Protein AF-A0A434CKL7-F1 (afdb_monomer_lite)

Radius of gyration: 13.95 Å; chains: 1; bounding box: 38×22×34 Å

Secondary structure (DSSP, 8-state):
-TTTSSPPPS--SS--THHHHHHTT-------SS-GGGTTSTT----HHHHHHHHHHHHHHHHHH--

pLDDT: mean 91.11, std 7.97, range [60.94, 98.25]

Structure (mmCIF, N/CA/C/O backbone):
data_AF-A0A434CKL7-F1
#
_entry.id   AF-A0A434CKL7-F1
#
loop_
_atom_site.group_PDB
_atom_site.id
_atom_site.type_symbol
_atom_site.label_atom_id
_atom_site.label_alt_id
_atom_site.label_comp_id
_atom_site.label_asym_id
_atom_site.label_entity_id
_atom_site.label_seq_id
_atom_site.pdbx_PDB_ins_code
_atom_site.Cartn_x
_atom_site.Cartn_y
_atom_site.Cartn_z
_atom_site.occupancy
_atom_site.B_iso_or_equiv
_atom_site.auth_seq_id
_atom_site.auth_comp_id
_atom_site.auth_asym_id
_atom_site.auth_atom_id
_atom_site.pdbx_PDB_model_num
ATOM 1 N N . HIS A 1 1 ? -6.919 -13.065 4.189 1.00 60.94 1 HIS A N 1
ATOM 2 C CA . HIS A 1 1 ? -7.670 -14.172 3.561 1.00 60.94 1 HIS A CA 1
ATOM 3 C C . HIS A 1 1 ? -9.017 -13.777 2.944 1.00 60.94 1 HIS A C 1
ATOM 5 O O . HIS A 1 1 ? -9.118 -13.852 1.734 1.00 60.94 1 HIS A O 1
ATOM 11 N N . ALA A 1 2 ? -10.062 -13.361 3.680 1.00 72.31 2 ALA A N 1
ATOM 12 C CA . ALA A 1 2 ? -11.396 -13.172 3.065 1.00 72.31 2 ALA A CA 1
ATOM 13 C C . ALA A 1 2 ? -11.496 -12.024 2.031 1.00 72.31 2 ALA A C 1
ATOM 15 O O . ALA A 1 2 ? -12.289 -12.119 1.105 1.00 72.31 2 ALA A O 1
ATOM 16 N N . LEU A 1 3 ? -10.711 -10.952 2.197 1.00 77.69 3 LEU A N 1
ATOM 17 C CA . LEU A 1 3 ? -10.678 -9.809 1.268 1.00 77.69 3 LEU A CA 1
ATOM 18 C C . LEU A 1 3 ? -9.566 -9.920 0.221 1.00 77.69 3 LEU A C 1
ATOM 20 O O . LEU A 1 3 ? -9.736 -9.491 -0.912 1.00 77.69 3 LEU A O 1
ATOM 24 N N . THR A 1 4 ? -8.423 -10.477 0.616 1.00 75.94 4 THR A N 1
ATOM 25 C CA . THR A 1 4 ? -7.195 -10.455 -0.186 1.00 75.94 4 THR A CA 1
ATOM 26 C C . THR A 1 4 ? -6.807 -11.811 -0.763 1.00 75.94 4 THR A C 1
ATOM 28 O O . THR A 1 4 ? -5.942 -11.858 -1.617 1.00 75.94 4 THR A O 1
ATOM 31 N N . GLY A 1 5 ? -7.355 -12.925 -0.268 1.00 77.44 5 GLY A N 1
ATOM 32 C CA . GLY A 1 5 ? -6.830 -14.275 -0.536 1.00 77.44 5 GLY A CA 1
ATOM 33 C C . GLY A 1 5 ? -5.484 -14.575 0.140 1.00 77.44 5 GLY A C 1
ATOM 34 O O . GLY A 1 5 ? -5.181 -15.730 0.397 1.00 77.44 5 GLY A O 1
ATOM 35 N N . GLU A 1 6 ? -4.741 -13.541 0.532 1.00 80.00 6 GLU A N 1
ATOM 36 C CA . GLU A 1 6 ? -3.376 -13.657 1.040 1.00 80.00 6 GLU A CA 1
ATOM 37 C C . GLU A 1 6 ? -3.279 -13.941 2.545 1.00 80.00 6 GLU A C 1
ATOM 39 O O . GLU A 1 6 ? -4.156 -13.574 3.355 1.00 80.00 6 GLU A O 1
ATOM 44 N N . VAL A 1 7 ? -2.158 -14.570 2.908 1.00 79.62 7 VAL A N 1
ATOM 45 C CA . VAL A 1 7 ? -1.692 -14.738 4.289 1.00 79.62 7 VAL A CA 1
ATOM 46 C C . VAL A 1 7 ? -0.983 -13.450 4.729 1.00 79.62 7 VAL A C 1
ATOM 48 O O . VAL A 1 7 ? -0.119 -12.965 4.002 1.00 79.62 7 VAL A O 1
ATOM 51 N N . PRO A 1 8 ? -1.315 -12.875 5.901 1.00 77.38 8 PRO A N 1
ATOM 52 C CA . PRO A 1 8 ? -0.625 -11.688 6.396 1.00 77.38 8 PRO A CA 1
ATOM 53 C C . PRO A 1 8 ? 0.871 -11.942 6.604 1.00 77.38 8 PRO A C 1
ATOM 55 O O . PRO A 1 8 ? 1.257 -12.935 7.225 1.00 77.38 8 PRO A O 1
ATOM 58 N N . LEU A 1 9 ? 1.706 -11.015 6.139 1.00 79.88 9 LEU A N 1
ATOM 59 C CA . LEU A 1 9 ? 3.118 -10.978 6.508 1.00 79.88 9 LEU A CA 1
ATOM 60 C C . LEU A 1 9 ? 3.248 -10.571 7.981 1.00 79.88 9 LEU A C 1
ATOM 62 O O . LEU A 1 9 ? 2.544 -9.676 8.444 1.00 79.88 9 LEU A O 1
ATOM 66 N N . ALA A 1 10 ? 4.156 -11.218 8.715 1.00 78.81 10 ALA A N 1
ATOM 67 C CA . ALA A 1 10 ? 4.350 -10.935 10.137 1.00 78.81 10 ALA A CA 1
ATOM 68 C C . ALA A 1 10 ? 4.986 -9.555 10.383 1.00 78.81 10 ALA A C 1
ATOM 70 O O . ALA A 1 10 ? 4.612 -8.862 11.324 1.00 78.81 10 ALA A O 1
ATOM 71 N N . ALA A 1 11 ? 5.954 -9.169 9.549 1.00 81.69 11 ALA A N 1
ATOM 72 C CA . ALA A 1 11 ? 6.623 -7.876 9.593 1.00 81.69 11 ALA A CA 1
ATOM 73 C C . ALA A 1 11 ? 7.366 -7.621 8.278 1.00 81.69 11 ALA A C 1
ATOM 75 O O . ALA A 1 11 ? 7.683 -8.551 7.535 1.00 81.69 11 ALA A O 1
ATOM 76 N N . VAL A 1 12 ? 7.684 -6.355 8.035 1.00 84.25 12 VAL A N 1
ATOM 77 C CA . VAL A 1 12 ? 8.466 -5.889 6.891 1.00 84.25 12 VAL A CA 1
ATOM 78 C C . VAL A 1 12 ? 9.448 -4.808 7.349 1.00 84.25 12 VAL A C 1
ATOM 80 O O . VAL A 1 12 ? 9.185 -4.109 8.325 1.00 84.25 12 VAL A O 1
ATOM 83 N N . SER A 1 13 ? 10.598 -4.677 6.680 1.00 87.56 13 SER A N 1
ATOM 84 C CA . SER A 1 13 ? 11.684 -3.766 7.092 1.00 87.56 13 SER A CA 1
ATOM 85 C C . SER A 1 13 ? 11.600 -2.386 6.420 1.00 87.56 13 SER A C 1
ATOM 87 O O . SER A 1 13 ? 12.612 -1.846 5.969 1.00 87.56 13 SER A O 1
ATOM 89 N N . TYR A 1 14 ? 10.402 -1.812 6.327 1.00 86.19 14 TYR A N 1
ATOM 90 C CA . TYR A 1 14 ? 10.185 -0.468 5.791 1.00 86.19 14 TYR A CA 1
ATOM 91 C C . TYR A 1 14 ? 9.121 0.281 6.594 1.00 86.19 14 TYR A C 1
ATOM 93 O O . TYR A 1 14 ? 8.187 -0.310 7.135 1.00 86.19 14 TYR A O 1
ATOM 101 N N . GLY A 1 15 ? 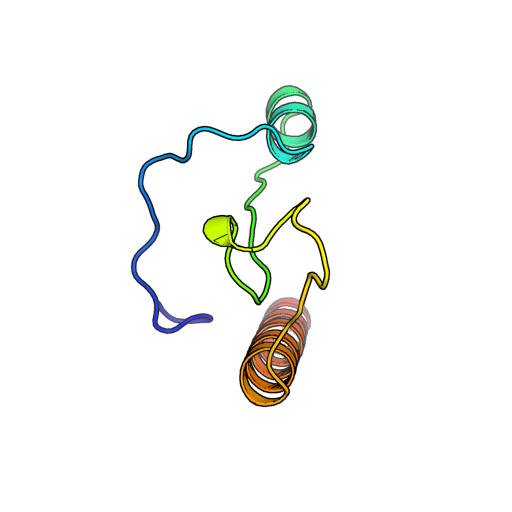9.307 1.596 6.709 1.00 89.00 15 GLY A N 1
ATOM 102 C CA . GLY A 1 15 ? 8.396 2.470 7.441 1.00 89.00 15 GLY A CA 1
AT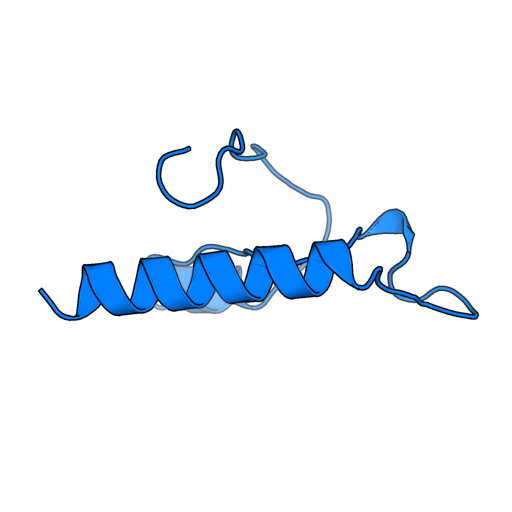OM 103 C C . GLY A 1 15 ? 7.157 2.812 6.622 1.00 89.00 15 GLY A C 1
ATOM 104 O O . GLY A 1 15 ? 7.233 2.950 5.405 1.00 89.00 15 GLY A O 1
ATOM 105 N N . THR A 1 16 ? 6.030 2.972 7.311 1.00 93.62 16 THR A N 1
ATOM 106 C CA . THR A 1 16 ? 4.778 3.509 6.765 1.00 93.62 16 THR A CA 1
ATOM 107 C C . THR A 1 16 ? 4.097 4.364 7.829 1.00 93.62 16 THR A C 1
ATOM 109 O O . THR A 1 16 ? 4.420 4.283 9.018 1.00 93.62 16 THR A O 1
ATOM 112 N N . GLU A 1 17 ? 3.101 5.143 7.432 1.00 96.50 17 GLU A N 1
ATOM 113 C CA . GLU A 1 17 ? 2.308 5.965 8.338 1.00 96.50 17 GLU A CA 1
ATOM 114 C C . GLU A 1 17 ? 1.377 5.131 9.235 1.00 96.50 17 GLU A C 1
ATOM 116 O O . GLU A 1 17 ? 0.876 5.663 10.225 1.00 96.50 17 GLU A O 1
ATOM 121 N N . ALA A 1 18 ? 1.172 3.828 8.971 1.00 94.31 18 ALA A N 1
ATOM 122 C CA . ALA A 1 18 ? 0.344 2.965 9.828 1.00 94.31 18 ALA A CA 1
ATOM 123 C C . ALA A 1 18 ? 0.813 2.964 11.288 1.00 94.31 18 ALA A C 1
ATOM 125 O O . ALA A 1 18 ? -0.025 2.961 12.186 1.00 94.31 18 ALA A O 1
ATOM 126 N N . GLY A 1 19 ? 2.124 3.059 11.533 1.00 92.94 19 GLY A N 1
ATOM 127 C CA . GLY A 1 19 ? 2.658 3.174 12.892 1.00 92.94 19 GLY A CA 1
ATOM 128 C C . GLY A 1 19 ? 2.194 4.443 13.617 1.00 92.94 19 GLY A C 1
ATOM 129 O O . GLY A 1 19 ? 1.963 4.412 14.824 1.00 92.94 19 GLY A O 1
ATOM 130 N N . LEU A 1 20 ? 1.989 5.548 12.890 1.00 96.94 20 LEU A N 1
ATOM 131 C CA . LEU A 1 20 ? 1.465 6.796 13.453 1.00 96.94 20 LEU A CA 1
ATOM 132 C C . LEU A 1 20 ? -0.021 6.666 13.808 1.00 96.94 20 LEU A C 1
ATOM 134 O O . LEU A 1 20 ? -0.432 7.102 14.881 1.00 96.94 20 LEU A O 1
ATOM 138 N N . TYR A 1 21 ? -0.818 6.028 12.945 1.00 97.31 21 TYR A N 1
ATOM 139 C CA . TYR A 1 21 ? -2.235 5.764 13.221 1.00 97.31 21 TYR A CA 1
ATOM 140 C C . TYR A 1 21 ? -2.418 4.811 14.408 1.00 97.31 21 TYR A C 1
ATOM 142 O O . TYR A 1 21 ? -3.242 5.074 15.283 1.00 97.31 21 TYR A O 1
ATOM 150 N N . GLN A 1 22 ? -1.592 3.766 14.492 1.00 95.94 22 GLN A N 1
ATOM 151 C CA . GLN A 1 22 ? -1.559 2.852 15.635 1.00 95.94 22 GLN A CA 1
ATOM 152 C C . GLN A 1 22 ? -1.191 3.585 16.928 1.00 95.94 22 GLN A C 1
ATOM 154 O O . GLN A 1 22 ? -1.867 3.419 17.942 1.00 95.94 22 GLN A O 1
ATOM 159 N N . ALA A 1 23 ? -0.176 4.454 16.894 1.00 97.12 23 ALA A N 1
ATOM 160 C CA . ALA A 1 23 ? 0.195 5.279 18.043 1.00 97.12 23 ALA A CA 1
ATOM 161 C C . ALA A 1 23 ? -0.926 6.247 18.470 1.00 97.12 23 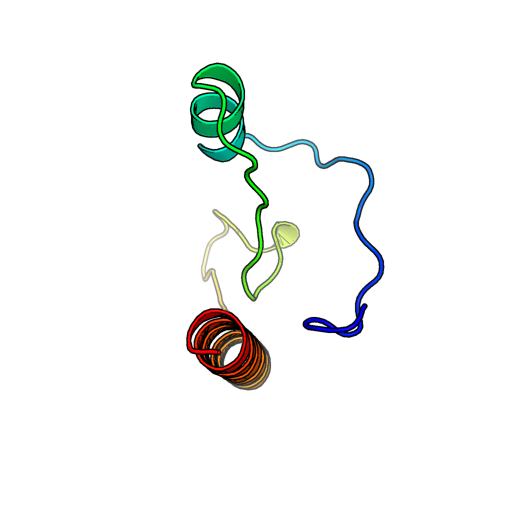ALA A C 1
ATOM 163 O O . ALA A 1 23 ? -1.036 6.580 19.648 1.00 97.12 23 ALA A O 1
ATOM 164 N N . ALA A 1 24 ? -1.777 6.667 17.532 1.00 98.12 24 ALA A N 1
ATOM 165 C CA . ALA A 1 24 ? -2.964 7.476 17.794 1.00 98.12 24 ALA A CA 1
ATOM 166 C C . ALA A 1 24 ? -4.195 6.659 18.251 1.00 98.12 24 ALA A C 1
ATOM 168 O O . ALA A 1 24 ? -5.248 7.244 18.495 1.00 98.12 24 ALA A O 1
ATOM 169 N N . GLY A 1 25 ? -4.074 5.334 18.403 1.00 97.88 25 GLY A N 1
ATOM 170 C CA . GLY A 1 25 ? -5.135 4.457 18.908 1.00 97.88 25 GLY A CA 1
ATOM 171 C C . GLY A 1 25 ? -6.069 3.885 17.839 1.00 97.88 25 GLY A C 1
ATOM 172 O O . GLY A 1 25 ? -7.128 3.367 18.187 1.00 97.88 25 GLY A O 1
ATOM 173 N N . PHE A 1 26 ? -5.703 3.971 16.558 1.00 97.31 26 PHE A N 1
ATOM 174 C CA . PHE A 1 26 ? -6.471 3.380 15.464 1.00 97.31 26 PHE A CA 1
ATOM 175 C C . PHE A 1 26 ? -5.904 2.022 15.052 1.00 97.31 26 PHE A C 1
ATOM 177 O O . PHE A 1 26 ? -4.695 1.872 14.865 1.00 97.31 26 PHE A O 1
ATOM 184 N N . ASP A 1 27 ? -6.789 1.055 14.806 1.00 94.06 27 ASP A N 1
ATOM 185 C CA . ASP A 1 27 ? -6.415 -0.152 14.075 1.00 94.06 27 ASP A CA 1
ATOM 186 C C . ASP A 1 27 ? -6.048 0.234 12.637 1.00 94.06 27 ASP A C 1
ATOM 188 O O . ASP A 1 27 ? -6.869 0.771 11.891 1.00 94.06 27 ASP A O 1
ATOM 192 N N . ALA A 1 28 ? -4.802 -0.035 12.245 1.00 92.81 28 ALA A N 1
ATOM 193 C CA . ALA A 1 28 ? -4.295 0.278 10.915 1.00 92.81 28 ALA A CA 1
ATOM 194 C C . ALA A 1 28 ? -3.579 -0.925 10.302 1.00 92.81 28 ALA A C 1
ATOM 196 O O . ALA A 1 28 ? -2.808 -1.623 10.967 1.00 92.81 28 ALA A O 1
ATOM 197 N N . ILE A 1 29 ? -3.819 -1.127 9.008 1.00 89.38 29 ILE A N 1
ATOM 198 C CA . ILE A 1 29 ? -3.134 -2.106 8.167 1.00 89.38 29 ILE A CA 1
ATOM 199 C C . ILE A 1 29 ? -2.484 -1.391 6.988 1.00 89.38 29 ILE A C 1
ATOM 201 O O . ILE A 1 29 ? -2.920 -0.313 6.587 1.00 89.38 29 ILE A O 1
ATOM 205 N N . ILE A 1 30 ? -1.479 -2.032 6.401 1.00 89.25 30 ILE A N 1
ATOM 206 C CA . ILE A 1 30 ? -0.930 -1.645 5.104 1.00 89.25 30 ILE A CA 1
ATOM 207 C C . ILE A 1 30 ? -1.387 -2.670 4.076 1.00 89.25 30 ILE A C 1
ATOM 209 O O . ILE A 1 30 ? -1.209 -3.873 4.262 1.00 89.25 30 ILE A O 1
ATOM 213 N N . CYS A 1 31 ? -1.990 -2.187 2.997 1.00 89.19 31 CYS A N 1
ATOM 214 C CA . CYS A 1 31 ? -2.368 -2.998 1.852 1.00 89.19 31 CYS A CA 1
ATOM 215 C C . CYS A 1 31 ? -2.285 -2.157 0.577 1.00 89.19 31 CYS A C 1
ATOM 217 O O . CYS A 1 31 ? -2.698 -0.999 0.565 1.00 89.19 31 CYS A O 1
ATOM 219 N N . GLY A 1 32 ? -1.776 -2.749 -0.495 1.00 90.44 32 GLY A N 1
ATOM 220 C CA . GLY A 1 32 ? -1.636 -2.101 -1.792 1.00 90.44 32 GLY A CA 1
ATOM 221 C C . GLY A 1 32 ? -1.044 -3.072 -2.814 1.00 90.44 32 GLY A C 1
ATOM 222 O O . GLY A 1 32 ? -0.549 -4.129 -2.420 1.00 90.44 32 GLY A O 1
ATOM 223 N N . PRO A 1 33 ? -1.141 -2.757 -4.112 1.00 94.00 33 PRO A N 1
ATOM 224 C CA . PRO A 1 33 ? -0.554 -3.563 -5.167 1.00 94.00 33 PRO A CA 1
ATOM 225 C C . PRO A 1 33 ? 0.932 -3.243 -5.347 1.00 94.00 33 PRO A C 1
ATOM 227 O O . PRO A 1 33 ? 1.425 -2.224 -4.863 1.00 94.00 33 PRO A O 1
ATOM 230 N N . GLY A 1 34 ? 1.610 -4.078 -6.127 1.00 93.94 34 GLY A N 1
ATOM 231 C CA . GLY A 1 34 ? 3.024 -3.922 -6.437 1.00 93.94 34 GLY A CA 1
ATOM 232 C C . GLY A 1 34 ? 3.930 -4.680 -5.472 1.00 93.94 34 GLY A C 1
ATOM 233 O O . GLY A 1 34 ? 3.476 -5.474 -4.648 1.00 93.94 34 GLY A O 1
ATOM 234 N N . ASP A 1 35 ? 5.230 -4.432 -5.605 1.00 93.06 35 ASP A N 1
ATOM 235 C CA . ASP A 1 35 ? 6.276 -5.113 -4.850 1.00 93.06 35 ASP A CA 1
ATOM 236 C C . ASP A 1 35 ? 7.302 -4.094 -4.350 1.00 93.06 35 ASP A C 1
ATOM 238 O O . ASP A 1 35 ? 7.766 -3.233 -5.105 1.00 93.06 35 ASP A O 1
ATOM 242 N N . ILE A 1 36 ? 7.666 -4.209 -3.073 1.00 93.06 36 ILE A N 1
ATOM 243 C CA . ILE A 1 36 ? 8.645 -3.331 -2.438 1.00 93.06 36 ILE A CA 1
ATOM 244 C C . ILE A 1 36 ? 10.028 -3.440 -3.087 1.00 93.06 36 ILE A C 1
ATOM 246 O O . ILE A 1 36 ? 10.762 -2.454 -3.117 1.00 93.06 36 ILE A O 1
ATOM 250 N N . ASP A 1 37 ? 10.376 -4.591 -3.665 1.00 94.06 37 ASP A N 1
ATOM 251 C CA . ASP A 1 37 ? 11.670 -4.791 -4.322 1.00 94.06 37 ASP A CA 1
ATOM 252 C C . ASP A 1 37 ? 11.833 -3.894 -5.562 1.00 94.06 37 ASP A C 1
ATOM 254 O O . ASP A 1 37 ? 12.958 -3.614 -5.997 1.00 94.06 37 ASP A O 1
ATOM 258 N N . ARG A 1 38 ? 10.714 -3.395 -6.105 1.00 96.62 38 ARG A N 1
ATOM 259 C CA . ARG A 1 38 ? 10.670 -2.462 -7.239 1.00 96.62 38 ARG A CA 1
ATOM 260 C C . ARG A 1 38 ? 10.575 -0.994 -6.821 1.00 96.62 38 ARG A C 1
ATOM 262 O O . ARG A 1 38 ? 10.856 -0.127 -7.646 1.00 96.62 38 ARG A O 1
ATOM 269 N N . ALA A 1 39 ? 10.223 -0.708 -5.569 1.00 95.62 39 ALA A N 1
ATOM 270 C CA . ALA A 1 39 ? 10.055 0.656 -5.078 1.00 95.62 39 ALA A CA 1
ATOM 271 C C . ALA A 1 39 ? 11.392 1.421 -5.035 1.00 95.62 39 ALA A C 1
ATOM 273 O O . ALA A 1 39 ? 12.432 0.871 -4.650 1.00 95.62 39 ALA A O 1
ATOM 274 N N . HIS A 1 40 ? 11.373 2.707 -5.406 1.00 94.75 40 HIS A N 1
ATOM 275 C CA . HIS A 1 40 ? 12.553 3.586 -5.440 1.00 94.75 40 HIS A CA 1
ATOM 276 C C . HIS A 1 40 ? 13.702 3.071 -6.327 1.00 94.75 40 HIS A C 1
ATOM 278 O O . HIS A 1 40 ? 14.882 3.347 -6.072 1.00 94.75 40 HIS A O 1
ATOM 284 N N . LYS A 1 41 ? 13.379 2.305 -7.371 1.00 97.12 41 LYS A N 1
ATOM 285 C CA . LYS A 1 41 ? 14.332 1.883 -8.404 1.00 97.12 41 LYS A CA 1
ATOM 286 C C . LYS A 1 41 ? 14.115 2.699 -9.682 1.00 97.12 41 LYS A C 1
ATOM 288 O O . LYS A 1 41 ? 13.018 3.210 -9.897 1.00 97.12 41 LYS A O 1
ATOM 293 N N . PRO A 1 42 ? 15.142 2.851 -10.538 1.00 98.00 42 PRO A N 1
ATOM 294 C CA . PRO A 1 42 ? 14.925 3.340 -11.895 1.00 98.00 42 PRO A CA 1
ATOM 295 C C . PRO A 1 42 ? 13.843 2.512 -12.589 1.00 98.00 42 PRO A C 1
ATOM 297 O O . PRO A 1 42 ? 13.784 1.299 -12.386 1.00 98.00 42 PRO A O 1
ATOM 300 N N . ASP A 1 43 ? 13.008 3.175 -13.386 1.00 97.19 43 ASP A N 1
ATOM 301 C CA . ASP A 1 43 ? 11.914 2.540 -14.126 1.00 97.19 43 ASP A CA 1
ATOM 302 C C . ASP A 1 43 ? 10.939 1.752 -13.226 1.00 97.19 43 ASP A C 1
ATOM 304 O O . ASP A 1 43 ? 10.441 0.694 -13.611 1.00 97.19 43 ASP A O 1
ATOM 308 N N . GLU A 1 44 ? 10.675 2.262 -12.014 1.00 98.00 44 GLU A N 1
ATOM 309 C CA . GLU A 1 44 ? 9.664 1.720 -11.100 1.00 98.00 44 GLU A CA 1
ATOM 310 C C . GLU A 1 44 ? 8.338 1.475 -11.833 1.00 98.00 44 GLU A C 1
ATOM 312 O O . GLU A 1 44 ? 7.825 2.341 -12.550 1.00 98.00 44 GLU A O 1
ATOM 317 N N . TYR A 1 45 ? 7.791 0.271 -11.660 1.00 97.62 45 TYR A N 1
ATOM 318 C CA . TYR A 1 45 ? 6.621 -0.174 -12.399 1.00 97.62 45 TYR A CA 1
ATOM 319 C C . TYR A 1 45 ? 5.667 -1.009 -11.552 1.00 97.62 45 TYR A C 1
ATOM 321 O O . TYR A 1 45 ? 6.019 -1.637 -10.547 1.00 97.62 45 TYR A O 1
ATOM 329 N N . ILE A 1 46 ? 4.444 -1.066 -12.060 1.00 97.75 46 ILE A N 1
ATOM 330 C CA . ILE A 1 46 ? 3.348 -1.885 -11.571 1.00 97.75 46 ILE A CA 1
ATOM 331 C C . ILE A 1 46 ? 2.671 -2.555 -12.766 1.00 97.75 46 ILE A C 1
ATOM 333 O O . ILE A 1 46 ? 2.553 -1.953 -13.839 1.00 97.75 46 ILE A O 1
ATOM 337 N N . PHE A 1 47 ? 2.240 -3.801 -12.607 1.00 98.00 47 PHE A N 1
ATOM 338 C CA . PHE A 1 47 ? 1.499 -4.500 -13.645 1.00 98.00 47 PHE A CA 1
ATOM 339 C C . PHE A 1 47 ? 0.010 -4.130 -13.617 1.00 98.00 47 PHE A C 1
ATOM 341 O O . PHE A 1 47 ? -0.576 -3.792 -12.585 1.00 98.00 47 PHE A O 1
ATOM 348 N N . ALA A 1 48 ? -0.631 -4.196 -14.785 1.00 98.25 48 ALA A N 1
ATOM 349 C CA . ALA A 1 48 ? -2.046 -3.854 -14.917 1.00 98.25 48 ALA A CA 1
ATOM 350 C C . ALA A 1 48 ? -2.965 -4.797 -14.114 1.00 98.25 48 ALA A C 1
ATOM 352 O O . ALA A 1 48 ? -4.015 -4.378 -13.627 1.00 98.25 48 ALA A O 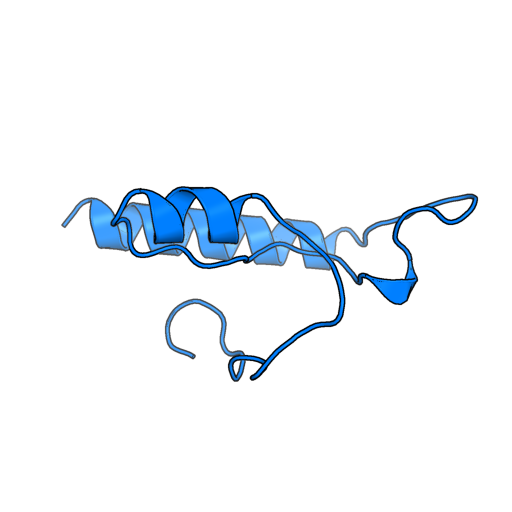1
ATOM 353 N N . ASP A 1 49 ? -2.578 -6.061 -13.954 1.00 97.50 49 ASP A N 1
ATOM 354 C CA . ASP A 1 49 ? -3.304 -7.052 -13.160 1.00 97.50 49 ASP A CA 1
ATOM 355 C C . ASP A 1 49 ? -3.161 -6.824 -11.646 1.00 97.50 49 ASP A C 1
ATOM 357 O O . ASP A 1 49 ? -4.148 -6.996 -10.927 1.00 97.50 49 ASP A O 1
ATOM 361 N N . GLU A 1 50 ? -2.001 -6.358 -11.170 1.00 96.44 50 GLU A N 1
ATOM 362 C CA . GLU A 1 50 ? -1.796 -5.910 -9.785 1.00 96.44 50 GLU A CA 1
ATOM 363 C C . GLU A 1 50 ? -2.732 -4.738 -9.450 1.00 96.44 50 GLU A C 1
ATOM 365 O O . GLU A 1 50 ? -3.446 -4.770 -8.443 1.00 96.44 50 GLU A O 1
ATOM 370 N N . LEU A 1 51 ? -2.809 -3.734 -10.333 1.00 97.06 51 LEU A N 1
ATOM 371 C CA . LEU A 1 51 ? -3.751 -2.618 -10.192 1.00 97.06 51 LEU A CA 1
ATOM 372 C C . LEU A 1 51 ? -5.205 -3.101 -10.170 1.00 97.06 51 LEU A C 1
ATOM 374 O O . LEU A 1 51 ? -5.970 -2.733 -9.275 1.00 97.06 51 LEU A O 1
ATOM 378 N N . ALA A 1 52 ? -5.583 -3.967 -11.115 1.00 96.56 52 ALA A N 1
ATOM 379 C CA . ALA A 1 52 ? -6.931 -4.520 -11.174 1.00 96.56 52 ALA A CA 1
ATOM 380 C C . ALA A 1 52 ? -7.276 -5.333 -9.913 1.00 96.56 52 ALA A C 1
ATOM 382 O O . ALA A 1 52 ? -8.423 -5.324 -9.463 1.00 96.56 52 ALA A O 1
ATOM 383 N N . ALA A 1 53 ? -6.307 -6.040 -9.323 1.00 93.31 53 ALA A N 1
ATOM 384 C CA . ALA A 1 53 ? -6.491 -6.763 -8.069 1.00 93.31 53 ALA A CA 1
ATOM 385 C C . ALA A 1 53 ? -6.725 -5.822 -6.883 1.00 93.31 53 ALA A C 1
ATOM 387 O O . ALA A 1 53 ? -7.658 -6.047 -6.110 1.00 93.31 53 ALA A O 1
ATOM 388 N N . CYS A 1 54 ? -5.949 -4.741 -6.770 1.00 95.19 54 CYS A N 1
ATOM 389 C CA . CYS A 1 54 ? -6.167 -3.744 -5.724 1.00 95.19 54 CYS A CA 1
ATOM 390 C C . CYS A 1 54 ? -7.527 -3.056 -5.858 1.00 95.19 54 CYS A C 1
ATOM 392 O O . CYS A 1 54 ? -8.209 -2.852 -4.854 1.00 95.19 54 CYS A O 1
ATOM 394 N N . GLN A 1 55 ? -7.957 -2.738 -7.082 1.00 96.19 55 GLN A N 1
ATOM 395 C CA . GLN A 1 55 ? -9.282 -2.164 -7.306 1.00 96.19 55 GLN A CA 1
ATOM 396 C C . GLN A 1 55 ? -10.382 -3.086 -6.756 1.00 96.19 55 GLN A C 1
ATOM 398 O O . GLN A 1 55 ? -11.207 -2.641 -5.959 1.00 96.19 55 GLN A O 1
ATOM 403 N N . ARG A 1 56 ? -10.347 -4.383 -7.097 1.00 94.88 56 ARG A N 1
ATOM 404 C CA . ARG A 1 56 ? -11.319 -5.369 -6.587 1.00 94.88 56 ARG A CA 1
ATOM 405 C C . ARG A 1 56 ? -11.318 -5.455 -5.060 1.00 94.88 56 ARG A C 1
ATOM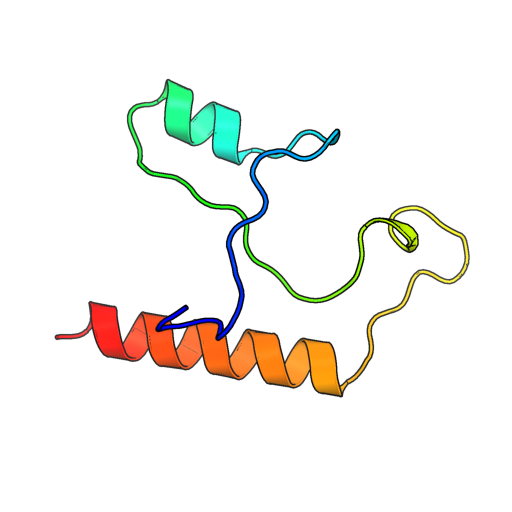 407 O O . ARG A 1 56 ? -12.379 -5.597 -4.460 1.00 94.88 56 ARG A O 1
ATOM 414 N N . LEU A 1 57 ? -10.144 -5.366 -4.430 1.00 93.44 57 LEU A N 1
ATOM 415 C CA . LEU A 1 57 ? -10.016 -5.362 -2.971 1.00 93.44 57 LEU A CA 1
ATOM 416 C C . LEU A 1 57 ? -10.724 -4.149 -2.357 1.00 93.44 57 LEU A C 1
ATOM 418 O O . LEU A 1 57 ? -11.509 -4.320 -1.424 1.00 93.44 57 LEU A O 1
ATOM 422 N N . ILE A 1 58 ? -10.468 -2.944 -2.874 1.00 94.62 58 ILE A N 1
ATOM 423 C CA . ILE A 1 58 ? -11.055 -1.700 -2.354 1.00 94.62 58 ILE A CA 1
ATOM 424 C C . ILE A 1 58 ? -12.577 -1.710 -2.528 1.00 94.62 58 ILE A C 1
ATOM 426 O O . ILE A 1 58 ? -13.300 -1.384 -1.588 1.00 94.62 58 ILE A O 1
ATOM 430 N N . GLU A 1 59 ? -13.074 -2.138 -3.690 1.00 95.38 59 GLU A N 1
ATOM 431 C CA . GLU A 1 59 ? -14.512 -2.270 -3.954 1.00 95.38 59 GLU A CA 1
ATOM 432 C C . GLU A 1 59 ? -15.174 -3.276 -2.998 1.00 95.38 59 GLU A C 1
ATOM 434 O O . GLU A 1 59 ? -16.209 -2.976 -2.400 1.00 95.38 59 GLU A O 1
ATOM 439 N N . ALA A 1 60 ? -14.557 -4.445 -2.786 1.00 93.50 60 ALA A N 1
ATOM 440 C CA . ALA A 1 60 ? -15.063 -5.459 -1.862 1.00 93.50 60 ALA A CA 1
ATOM 441 C C . ALA A 1 60 ? -15.052 -4.984 -0.398 1.00 93.50 60 ALA A C 1
ATOM 443 O O . ALA A 1 60 ? -15.976 -5.292 0.362 1.00 93.50 60 ALA A O 1
ATOM 444 N N . LEU A 1 61 ? -14.026 -4.228 0.005 1.00 92.94 61 LEU A N 1
ATOM 445 C CA . LEU A 1 61 ? -13.960 -3.608 1.326 1.00 92.94 61 LEU A CA 1
ATOM 446 C C . LEU A 1 61 ? -15.070 -2.565 1.494 1.00 92.94 61 LEU A C 1
ATOM 448 O O . LEU A 1 61 ? -15.804 -2.621 2.477 1.00 92.94 61 LEU A O 1
ATOM 452 N N . GLY A 1 62 ? -15.234 -1.670 0.517 1.00 94.44 62 GLY A N 1
ATOM 453 C CA . GLY A 1 62 ? -16.287 -0.657 0.520 1.00 94.44 62 GLY 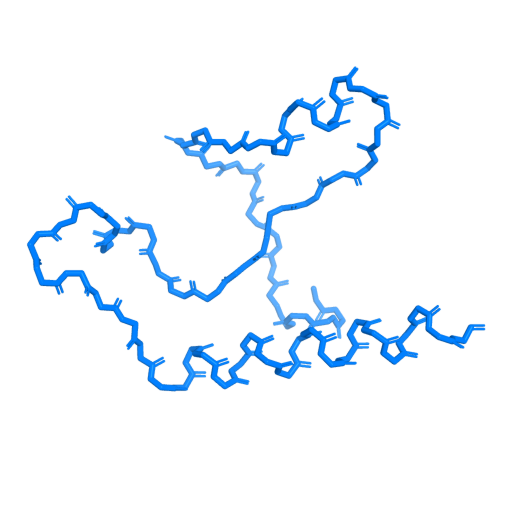A CA 1
ATOM 454 C C . GLY A 1 62 ? -17.679 -1.276 0.631 1.00 94.44 62 GLY A C 1
ATOM 455 O O . GLY A 1 62 ? -18.470 -0.857 1.473 1.00 94.44 62 GLY A O 1
ATOM 456 N N . ALA A 1 63 ? -17.949 -2.335 -0.137 1.00 94.75 63 ALA A N 1
ATOM 457 C CA . ALA A 1 63 ? -19.210 -3.069 -0.064 1.00 94.75 63 ALA A CA 1
ATOM 458 C C . ALA A 1 63 ? -19.467 -3.676 1.328 1.00 94.75 63 ALA A C 1
ATOM 460 O O . ALA A 1 63 ? -20.594 -3.635 1.811 1.00 94.75 63 ALA A O 1
ATOM 461 N N . ARG A 1 64 ? -18.432 -4.203 1.996 1.00 93.12 64 ARG A N 1
ATOM 462 C CA . ARG A 1 64 ? -18.531 -4.762 3.358 1.00 93.12 64 ARG A CA 1
ATOM 463 C C . ARG A 1 64 ? -18.713 -3.717 4.451 1.00 93.12 64 ARG A C 1
ATOM 465 O O . ARG A 1 64 ? -19.279 -4.038 5.486 1.00 93.12 64 ARG A O 1
ATOM 472 N N . CYS A 1 65 ? -18.184 -2.515 4.265 1.00 93.75 65 CYS A N 1
ATOM 473 C CA . CYS A 1 65 ? -18.333 -1.426 5.231 1.00 93.75 65 CYS A CA 1
ATOM 474 C C . CYS A 1 65 ? -19.653 -0.661 5.061 1.00 93.75 65 CYS A C 1
ATOM 476 O O . CYS A 1 65 ? -20.039 0.084 5.956 1.00 93.75 65 CYS A O 1
ATOM 478 N N . ALA A 1 66 ? -20.325 -0.816 3.918 1.00 92.25 66 ALA A N 1
ATOM 479 C CA . ALA A 1 66 ? -21.616 -0.192 3.636 1.00 92.25 66 ALA A CA 1
ATOM 480 C C . ALA A 1 66 ? -22.821 -0.960 4.220 1.00 92.25 66 ALA A C 1
ATOM 482 O O . ALA A 1 66 ? -23.948 -0.474 4.121 1.00 92.25 66 ALA A O 1
ATOM 483 N N . THR A 1 67 ? -22.594 -2.145 4.794 1.00 70.25 67 THR A N 1
ATOM 484 C CA . THR A 1 67 ? -23.594 -2.987 5.475 1.00 70.25 67 THR A CA 1
ATOM 485 C C . THR A 1 67 ? -23.422 -2.922 6.980 1.00 70.25 67 THR A C 1
ATOM 487 O O . THR A 1 67 ? -24.451 -2.837 7.682 1.00 70.25 67 THR A O 1
#

Sequence (67 aa):
HALTGEVPLAAVSYGTEAGLYQAAGFDAIICGPGDIDRAHKPDEYIFADELAACQRLIEALGARCAT

Foldseek 3Di:
DVLQPDDDDPDDDDDDCQVVCVVVVDDDDDDAFDDPVQPPDPPRDGDPVSVVSRVSSVVVVVVVVVD